Protein AF-A0A358U1Z2-F1 (afdb_monomer)

Radius of gyration: 19.24 Å; Cα contacts (8 Å, |Δi|>4): 95; chains: 1; bounding box: 39×33×57 Å

Sequence (128 aa):
MSLDFGINNLLSGAMYDGTSFIHSGRQLLSLNRYFDKTISYYDSLSDAQQAAKGVKYPKQSKRVSVLYEKRRKQVHHFLHTMSRAVINTAIEHGVNTIVVGDLTGIREEKNFGVITNQTHIPLTFRGK

Nearest PDB structures (foldseek):
  9cez-assembly1_P  TM=4.748E-01  e=6.134E-02  Escherichia coli K-12
  9ceu-assembly1_P  TM=3.903E-01  e=5.376E-02  Escherichia coli K-12
  9cey-assembly1_P  TM=4.507E-01  e=1.111E-01  Escherichia coli K-12
  9cex-assembly1_P  TM=4.430E-01  e=1.650E-01  Escherichia coli K-12

Secondary structure (DSSP, 8-state):
-EEE--SSEEEEEE-TTS-EEEEETHHHHHHHHHHHHHHHHHHHHHHHHHHHTT-SSPPPPHHHHHHHHHHHHHHHHHHHHHHHHHHHHHHHTT----EEPP-TTTTTS----TTTTT----------

Structure (mmCIF, N/CA/C/O backbone):
data_AF-A0A358U1Z2-F1
#
_entry.id   AF-A0A358U1Z2-F1
#
loop_
_atom_site.group_PDB
_atom_site.id
_atom_site.type_symbol
_atom_site.label_atom_id
_atom_site.label_alt_id
_atom_site.label_comp_id
_atom_site.label_asym_id
_atom_site.label_entity_id
_atom_site.label_seq_id
_atom_site.pdbx_PDB_ins_code
_atom_site.Cartn_x
_atom_site.Cartn_y
_atom_site.Cartn_z
_atom_site.occupancy
_atom_site.B_iso_or_equiv
_atom_site.auth_seq_id
_atom_site.auth_comp_id
_atom_site.auth_asym_id
_atom_site.auth_atom_id
_atom_site.pdbx_PDB_model_num
ATOM 1 N N . MET A 1 1 ? -20.428 -1.977 17.393 1.00 82.19 1 MET A N 1
ATOM 2 C CA . MET A 1 1 ? -19.547 -1.134 16.552 1.00 82.19 1 MET A CA 1
ATOM 3 C C . MET A 1 1 ? -19.882 -1.391 15.096 1.00 82.19 1 MET A C 1
ATOM 5 O O . MET A 1 1 ? -19.994 -2.554 14.730 1.00 82.19 1 MET A O 1
ATOM 9 N N . SER A 1 2 ? -20.061 -0.346 14.292 1.00 78.75 2 SER A N 1
ATOM 10 C CA . SER A 1 2 ? -20.238 -0.444 12.839 1.00 78.75 2 SER A CA 1
ATOM 11 C C . SER A 1 2 ? -18.962 -0.008 12.131 1.00 78.75 2 SER A C 1
ATOM 13 O O . SER A 1 2 ? -18.404 1.028 12.485 1.00 78.75 2 SER A O 1
ATOM 15 N N . LEU A 1 3 ? -18.517 -0.779 11.145 1.00 79.31 3 LEU A N 1
ATOM 16 C CA . LEU A 1 3 ? -17.332 -0.519 10.336 1.00 79.31 3 LEU A CA 1
ATOM 17 C C . LEU A 1 3 ? -17.728 -0.332 8.873 1.00 79.31 3 LEU A C 1
ATOM 19 O O . LEU A 1 3 ? -18.402 -1.190 8.313 1.00 79.31 3 LEU A O 1
ATOM 23 N N . ASP A 1 4 ? -17.259 0.743 8.255 1.00 74.56 4 ASP A N 1
ATOM 24 C CA . ASP A 1 4 ? -17.415 1.034 6.833 1.00 74.56 4 ASP A CA 1
ATOM 25 C C . ASP A 1 4 ? -16.044 1.109 6.151 1.00 74.56 4 ASP A C 1
ATOM 27 O O . ASP A 1 4 ? -15.130 1.779 6.640 1.00 74.56 4 ASP A O 1
ATOM 31 N N . PHE A 1 5 ? -15.889 0.413 5.026 1.00 68.69 5 PHE A N 1
ATOM 32 C CA . PHE A 1 5 ? -14.638 0.340 4.273 1.00 68.69 5 PHE A CA 1
ATOM 33 C C . PHE A 1 5 ? -14.763 1.142 2.971 1.00 68.69 5 PHE A C 1
ATOM 35 O O . PHE A 1 5 ? -15.519 0.784 2.072 1.00 68.69 5 PHE A O 1
ATOM 42 N N . GLY A 1 6 ? -13.975 2.208 2.828 1.00 62.75 6 GLY A N 1
ATOM 43 C CA . GLY A 1 6 ? -13.965 3.081 1.651 1.00 62.75 6 GLY A CA 1
ATOM 44 C C . GLY A 1 6 ? -12.606 3.162 0.944 1.00 62.75 6 GLY A C 1
ATOM 45 O O . GLY A 1 6 ? -11.576 2.719 1.444 1.00 62.75 6 GLY A O 1
ATOM 46 N N . ILE A 1 7 ? -12.579 3.775 -0.247 1.00 56.81 7 ILE A N 1
ATOM 47 C CA . ILE A 1 7 ? -11.342 3.952 -1.044 1.00 56.81 7 ILE A CA 1
ATOM 48 C C . ILE A 1 7 ? -10.411 5.006 -0.412 1.00 56.81 7 ILE A C 1
ATOM 50 O O . ILE A 1 7 ? -9.197 4.816 -0.361 1.00 56.81 7 ILE A O 1
ATOM 54 N N . ASN A 1 8 ? -10.980 6.112 0.082 1.00 52.09 8 ASN A N 1
ATOM 55 C CA . ASN A 1 8 ? -10.228 7.208 0.713 1.00 52.09 8 ASN A CA 1
ATOM 56 C C . ASN A 1 8 ? -10.130 7.038 2.240 1.00 52.09 8 ASN A C 1
ATOM 58 O O . ASN A 1 8 ? -9.055 7.216 2.822 1.00 52.09 8 ASN A O 1
ATOM 62 N N . ASN A 1 9 ? -11.237 6.634 2.867 1.00 58.81 9 ASN A N 1
ATOM 63 C CA . ASN A 1 9 ? -11.306 6.249 4.273 1.00 58.81 9 ASN A CA 1
ATOM 64 C C . ASN A 1 9 ? -11.323 4.729 4.322 1.00 58.81 9 ASN A C 1
ATOM 66 O O . ASN A 1 9 ? -12.376 4.122 4.167 1.00 58.81 9 ASN A O 1
ATOM 70 N N . LEU A 1 10 ? -10.144 4.124 4.461 1.00 66.75 10 LEU A N 1
ATOM 71 C CA . LEU A 1 10 ? -10.000 2.672 4.406 1.00 66.75 10 LEU A CA 1
ATOM 72 C C . LEU A 1 10 ? -10.878 1.975 5.435 1.00 66.75 10 LEU A C 1
ATOM 74 O O . LEU A 1 10 ? -11.398 0.905 5.152 1.00 66.75 10 LEU A O 1
ATOM 78 N N . LEU A 1 11 ? -11.022 2.582 6.609 1.00 70.94 11 LEU A N 1
ATOM 79 C CA . LEU A 1 11 ? -11.927 2.104 7.629 1.00 70.94 11 LEU A CA 1
ATOM 80 C C . LEU A 1 11 ? -12.464 3.280 8.435 1.00 70.94 11 LEU A C 1
ATOM 82 O O . LEU A 1 11 ? -11.685 4.009 9.046 1.00 70.94 11 LEU A O 1
ATOM 86 N N . SER A 1 12 ? -13.779 3.431 8.457 1.00 75.81 12 SER A N 1
ATOM 87 C CA . SER A 1 12 ? -14.494 4.346 9.342 1.00 75.81 12 SER A CA 1
ATOM 88 C C . SER A 1 12 ? -15.309 3.510 10.319 1.00 75.81 12 SER A C 1
ATOM 90 O O . SER A 1 12 ? -16.090 2.663 9.900 1.00 75.81 12 SER A O 1
ATOM 92 N N . GLY A 1 13 ? -15.106 3.708 11.614 1.00 77.50 13 GLY A N 1
ATOM 93 C CA . GLY A 1 13 ? -15.824 3.005 12.664 1.00 77.50 13 GLY A CA 1
ATOM 94 C C . GLY A 1 13 ? -16.662 3.960 13.496 1.00 77.50 13 GLY A C 1
ATOM 95 O O . GLY A 1 13 ? -16.198 5.048 13.832 1.00 77.50 13 GLY A O 1
ATOM 96 N N . ALA A 1 14 ? -17.873 3.544 13.850 1.00 77.31 14 ALA A N 1
ATOM 97 C CA . ALA A 1 14 ? -18.711 4.227 14.828 1.00 77.31 14 ALA A CA 1
ATOM 98 C C . ALA A 1 14 ? -19.155 3.249 15.923 1.00 77.31 14 ALA A C 1
ATOM 100 O O . ALA A 1 14 ? -19.441 2.069 15.675 1.00 77.31 14 ALA A O 1
ATOM 101 N N . MET A 1 15 ? -19.175 3.737 17.155 1.00 79.81 15 MET A N 1
ATOM 102 C CA . MET A 1 15 ? -19.524 2.981 18.349 1.00 79.81 15 MET A CA 1
ATOM 103 C C . MET A 1 15 ? -20.825 3.489 18.976 1.00 79.81 15 MET A C 1
ATOM 105 O O . MET A 1 15 ? -21.301 4.581 18.673 1.00 79.81 15 MET A O 1
ATOM 109 N N . TYR A 1 16 ? -21.423 2.657 19.832 1.00 74.25 16 TYR A N 1
ATOM 110 C CA . TYR A 1 16 ? -22.705 2.952 20.483 1.00 74.25 16 TYR A CA 1
ATOM 111 C C . TYR A 1 16 ? -22.588 4.043 21.561 1.00 74.25 16 TYR A C 1
ATOM 113 O O . TYR A 1 16 ? -23.584 4.659 21.918 1.00 74.25 16 TYR A O 1
ATOM 121 N N . ASP A 1 17 ? -21.378 4.281 22.059 1.00 76.19 17 ASP A N 1
ATOM 122 C CA . ASP A 1 17 ? -21.034 5.303 23.051 1.00 76.19 17 ASP A CA 1
ATOM 123 C C . ASP A 1 17 ? -20.773 6.689 22.423 1.00 76.19 17 ASP A C 1
ATOM 125 O O . ASP A 1 17 ? -20.428 7.636 23.125 1.00 76.19 17 ASP A O 1
ATOM 129 N N . GLY A 1 18 ? -20.954 6.823 21.103 1.00 73.06 18 GLY A N 1
ATOM 130 C CA . GLY A 1 18 ? -20.713 8.059 20.358 1.00 73.06 18 GLY A CA 1
ATOM 131 C C . GLY A 1 18 ? -19.277 8.221 19.852 1.00 73.06 18 GLY A C 1
ATOM 132 O O . GLY A 1 18 ? -18.987 9.199 19.162 1.00 73.06 18 GLY A O 1
ATOM 133 N N . THR A 1 19 ? -18.381 7.270 20.130 1.00 79.12 19 THR A N 1
ATOM 134 C CA . THR A 1 19 ? -16.994 7.327 19.660 1.00 79.12 19 THR A CA 1
ATOM 135 C C . THR A 1 19 ? -16.912 6.944 18.183 1.00 79.12 19 THR A C 1
ATOM 137 O O . THR A 1 19 ? -17.448 5.920 17.751 1.00 79.12 19 THR A O 1
ATOM 140 N N . SER A 1 20 ? -16.213 7.751 17.385 1.00 79.19 20 SER A N 1
ATOM 141 C CA . SER A 1 20 ? -15.939 7.450 15.977 1.00 79.19 20 SER A CA 1
ATOM 142 C C . SER A 1 20 ? -14.446 7.492 15.696 1.00 79.19 20 SER A C 1
ATOM 144 O O . SER A 1 20 ? -13.746 8.365 16.208 1.00 79.19 20 SER A O 1
ATOM 146 N N . PHE A 1 21 ? -13.964 6.594 14.847 1.00 77.19 21 PHE A N 1
ATOM 147 C CA . PHE A 1 21 ? -12.570 6.563 14.427 1.00 77.19 21 PHE A CA 1
ATOM 148 C C . PHE A 1 21 ? -12.466 6.400 12.916 1.00 77.19 21 PHE A C 1
ATOM 150 O O . PHE A 1 21 ? -13.280 5.734 12.281 1.00 77.19 21 PHE A O 1
ATOM 157 N N . ILE A 1 22 ? -11.440 7.012 12.332 1.00 78.50 22 ILE A N 1
ATOM 158 C CA . ILE A 1 22 ? -11.144 6.895 10.906 1.00 78.50 22 ILE A CA 1
ATOM 159 C C . ILE A 1 22 ? -9.693 6.462 10.771 1.00 78.50 22 ILE A C 1
ATOM 161 O O . ILE A 1 22 ? -8.775 7.181 11.165 1.00 78.50 22 ILE A O 1
ATOM 165 N N . HIS A 1 23 ? -9.475 5.309 10.152 1.00 71.12 23 HIS A N 1
ATOM 166 C CA . HIS A 1 23 ? -8.157 4.922 9.691 1.00 71.12 23 HIS A CA 1
ATOM 167 C C . HIS A 1 23 ? -7.979 5.306 8.221 1.00 71.12 23 HIS A C 1
ATOM 169 O O . HIS A 1 23 ? -8.714 4.877 7.325 1.00 71.12 23 HIS A O 1
ATOM 175 N N . SER A 1 24 ? -6.960 6.124 7.964 1.00 73.44 24 SER A N 1
ATOM 176 C CA . SER A 1 24 ? -6.668 6.622 6.622 1.00 73.44 24 SER A CA 1
ATOM 177 C C . SER A 1 24 ? -6.165 5.516 5.688 1.00 73.44 24 SER A C 1
ATOM 179 O O . SER A 1 24 ? -5.208 4.808 5.998 1.00 73.44 24 SER A O 1
ATOM 181 N N . GLY A 1 25 ? -6.730 5.445 4.476 1.00 71.38 25 GLY A N 1
ATOM 182 C CA . GLY A 1 25 ? -6.237 4.580 3.396 1.00 71.38 25 GLY A CA 1
ATOM 183 C C . GLY A 1 25 ? -5.033 5.134 2.638 1.00 71.38 25 GLY A C 1
ATOM 184 O O . GLY A 1 25 ? -4.493 4.473 1.751 1.00 71.38 25 GLY A O 1
ATOM 185 N N . ARG A 1 26 ? -4.575 6.344 2.982 1.00 76.56 26 ARG A N 1
ATOM 186 C CA . ARG A 1 26 ? -3.535 7.065 2.236 1.00 76.56 26 ARG A CA 1
ATOM 187 C C . ARG A 1 26 ? -2.215 6.297 2.158 1.00 76.56 26 ARG A C 1
ATOM 189 O O . ARG A 1 26 ? -1.545 6.375 1.132 1.00 76.56 26 ARG A O 1
ATOM 196 N N . GLN A 1 27 ? -1.864 5.547 3.203 1.00 78.69 27 GLN A N 1
ATOM 197 C CA . GLN A 1 27 ? -0.661 4.706 3.212 1.00 78.69 27 GLN A CA 1
ATOM 198 C C . GLN A 1 27 ? -0.763 3.552 2.207 1.00 78.69 27 GLN A C 1
ATOM 200 O O . GLN A 1 27 ? 0.181 3.285 1.470 1.00 78.69 27 GLN A O 1
ATOM 205 N N . LEU A 1 28 ? -1.925 2.902 2.112 1.00 78.88 28 LEU A N 1
ATOM 206 C CA . LEU A 1 28 ? -2.155 1.848 1.127 1.00 78.88 28 LEU A CA 1
ATOM 207 C C . LEU A 1 28 ? -2.141 2.409 -0.302 1.00 78.88 28 LEU A C 1
ATOM 209 O O . LEU A 1 28 ? -1.568 1.798 -1.203 1.00 78.88 28 LEU A O 1
ATOM 213 N N . LEU A 1 29 ? -2.737 3.585 -0.517 1.00 78.06 29 LEU A N 1
ATOM 214 C CA . LEU A 1 29 ? -2.734 4.259 -1.818 1.00 78.06 29 LEU A CA 1
ATOM 215 C C . LEU A 1 29 ? -1.321 4.672 -2.251 1.00 78.06 29 LEU A C 1
ATOM 217 O O . LEU A 1 29 ? -0.941 4.446 -3.400 1.00 78.06 29 LEU A O 1
ATOM 221 N N . SER A 1 30 ? -0.522 5.248 -1.347 1.00 82.62 30 SER A N 1
ATOM 222 C CA . SER A 1 30 ? 0.858 5.639 -1.653 1.00 82.62 30 SER A CA 1
ATOM 223 C C . SER A 1 30 ? 1.735 4.426 -1.957 1.00 82.62 30 SER A C 1
ATOM 225 O O . SER A 1 30 ? 2.508 4.463 -2.917 1.00 82.62 30 SER A O 1
ATOM 227 N N . LEU A 1 31 ? 1.566 3.342 -1.196 1.00 84.31 31 LEU A N 1
ATOM 228 C CA . LEU A 1 31 ? 2.265 2.083 -1.405 1.00 84.31 31 LEU A CA 1
ATOM 229 C C . LEU A 1 31 ? 1.956 1.492 -2.779 1.00 84.31 31 LEU A C 1
ATOM 231 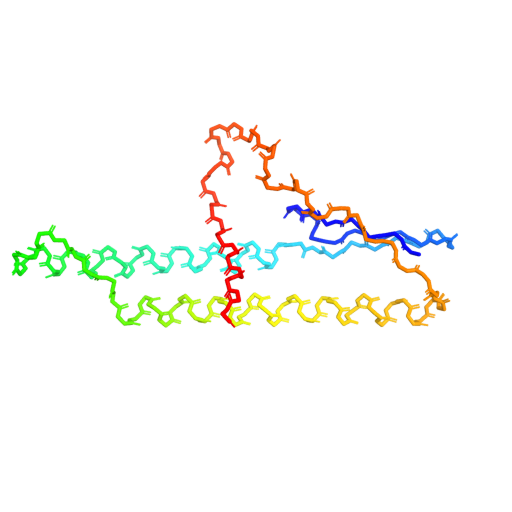O O . LEU A 1 31 ? 2.856 1.125 -3.532 1.00 84.31 31 LEU A O 1
ATOM 235 N N . ASN A 1 32 ? 0.674 1.432 -3.124 1.00 82.31 32 ASN A N 1
ATOM 236 C CA . ASN A 1 32 ? 0.251 0.931 -4.417 1.00 82.31 32 ASN A CA 1
ATOM 237 C C . ASN A 1 32 ? 0.808 1.774 -5.565 1.00 82.31 32 ASN A C 1
ATOM 239 O O . ASN A 1 32 ? 1.427 1.216 -6.464 1.00 82.31 32 ASN A O 1
ATOM 243 N N . ARG A 1 33 ? 0.710 3.106 -5.472 1.00 85.62 33 ARG A N 1
ATOM 244 C CA . ARG A 1 33 ? 1.278 4.021 -6.470 1.00 85.62 33 ARG A CA 1
ATOM 245 C C . ARG A 1 33 ? 2.784 3.820 -6.655 1.00 85.62 3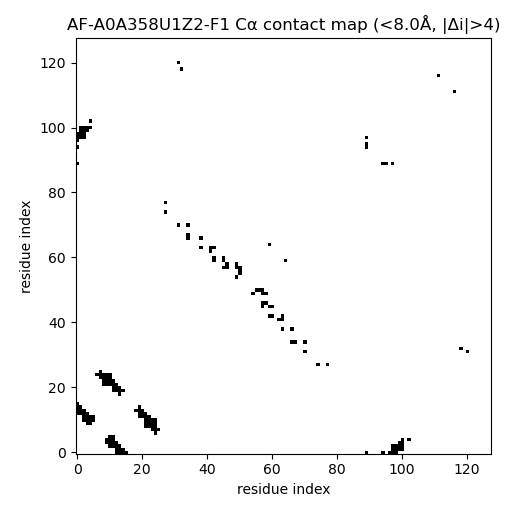3 ARG A C 1
ATOM 247 O O . ARG A 1 33 ? 3.280 3.887 -7.778 1.00 85.62 33 ARG A O 1
ATOM 254 N N . TYR A 1 34 ? 3.520 3.584 -5.567 1.00 90.50 34 TYR A N 1
ATOM 255 C CA . TYR A 1 34 ? 4.949 3.275 -5.628 1.00 90.50 34 TYR A CA 1
ATOM 256 C C . TYR A 1 34 ? 5.21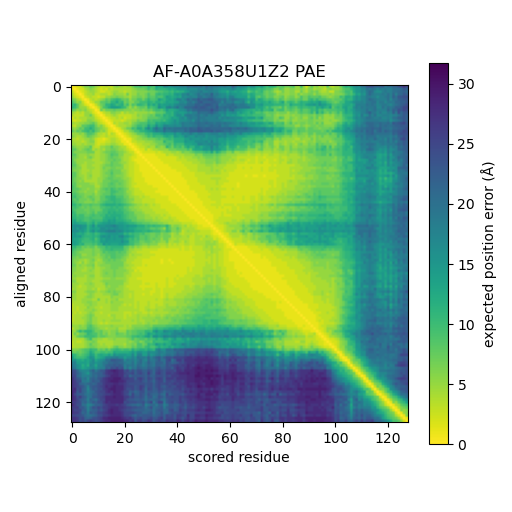8 1.991 -6.423 1.00 90.50 34 TYR A C 1
ATOM 258 O O . TYR A 1 34 ? 6.070 1.994 -7.316 1.00 90.50 34 TYR A O 1
ATOM 266 N N . PHE A 1 35 ? 4.488 0.910 -6.133 1.00 88.81 35 PHE A N 1
ATOM 267 C CA . PHE A 1 35 ? 4.655 -0.351 -6.854 1.00 88.81 35 PHE A CA 1
ATOM 268 C C . PHE A 1 35 ? 4.231 -0.241 -8.312 1.00 88.81 35 PHE A C 1
ATOM 270 O O . PHE A 1 35 ? 4.974 -0.718 -9.159 1.00 88.81 35 PHE A O 1
ATOM 277 N N . ASP A 1 36 ? 3.116 0.423 -8.614 1.00 87.25 36 ASP A N 1
ATOM 278 C CA . ASP A 1 36 ? 2.643 0.608 -9.988 1.00 87.25 36 ASP A CA 1
ATOM 279 C C . ASP A 1 36 ? 3.695 1.355 -10.823 1.00 87.25 36 ASP A C 1
ATOM 281 O O . ASP A 1 36 ? 4.101 0.882 -11.881 1.00 87.25 36 ASP A O 1
ATOM 285 N N . LYS A 1 37 ? 4.251 2.459 -10.299 1.00 90.94 37 LYS A N 1
ATOM 286 C CA . LYS A 1 37 ? 5.328 3.200 -10.979 1.00 90.94 37 LYS A CA 1
ATOM 287 C C . LYS A 1 37 ? 6.584 2.345 -11.178 1.00 90.94 37 LYS A C 1
ATOM 289 O O . LYS A 1 37 ? 7.216 2.395 -12.231 1.00 90.94 37 LYS A O 1
ATOM 294 N N . THR A 1 38 ? 6.962 1.582 -10.156 1.00 91.69 38 THR A N 1
ATOM 295 C CA . THR A 1 38 ? 8.192 0.778 -10.161 1.00 91.69 38 THR A CA 1
ATOM 296 C C . THR A 1 38 ? 8.080 -0.421 -11.104 1.00 91.69 38 THR A C 1
ATOM 298 O O . THR A 1 38 ? 9.027 -0.724 -11.825 1.00 91.69 38 THR A O 1
ATOM 301 N N . ILE A 1 39 ? 6.926 -1.088 -11.121 1.00 91.88 39 ILE A N 1
ATOM 302 C CA . ILE A 1 39 ? 6.625 -2.214 -12.008 1.00 91.88 39 ILE A CA 1
ATOM 303 C C . ILE A 1 39 ? 6.627 -1.742 -13.461 1.00 91.88 39 ILE A C 1
ATOM 305 O O . ILE A 1 39 ? 7.420 -2.264 -14.238 1.00 91.88 39 ILE A O 1
ATOM 309 N N . SER A 1 40 ? 5.881 -0.682 -13.797 1.00 90.56 40 SER A N 1
ATOM 310 C CA . SER A 1 40 ? 5.835 -0.136 -15.163 1.00 90.56 40 SER A CA 1
ATOM 311 C C . SER A 1 40 ? 7.214 0.269 -15.694 1.00 90.56 40 SER A C 1
ATOM 313 O O . SER A 1 40 ? 7.522 0.079 -16.872 1.00 90.56 40 SER A O 1
ATOM 315 N N . TYR A 1 41 ? 8.086 0.791 -14.827 1.00 93.44 41 TYR A N 1
ATOM 316 C CA . TYR A 1 41 ? 9.462 1.110 -15.202 1.00 93.44 41 TYR A CA 1
ATOM 317 C C . TYR A 1 41 ? 10.274 -0.145 -15.563 1.00 93.44 41 TYR A C 1
ATOM 319 O O . TYR A 1 41 ? 10.938 -0.177 -16.596 1.00 93.44 41 TYR A O 1
ATOM 327 N N . TYR A 1 42 ? 10.225 -1.196 -14.740 1.00 91.88 42 TYR A N 1
ATOM 328 C CA . TYR A 1 42 ? 10.993 -2.414 -15.016 1.00 91.88 42 TYR A CA 1
ATOM 329 C C . TYR A 1 42 ? 10.393 -3.275 -16.125 1.00 91.88 42 TYR A C 1
ATOM 331 O O . TYR A 1 42 ? 11.160 -3.921 -16.838 1.00 91.88 42 TYR A O 1
ATOM 339 N N . ASP A 1 43 ? 9.071 -3.271 -16.283 1.00 90.75 43 ASP A N 1
ATOM 340 C CA . ASP A 1 43 ? 8.398 -3.927 -17.401 1.00 90.75 43 ASP A CA 1
ATOM 341 C C . ASP A 1 43 ? 8.809 -3.276 -18.720 1.00 90.75 43 ASP A C 1
ATOM 343 O O . ASP A 1 43 ? 9.354 -3.962 -19.576 1.00 90.75 43 ASP A O 1
ATOM 347 N N . SER A 1 44 ? 8.713 -1.947 -18.847 1.00 91.06 44 SER A N 1
ATOM 348 C CA . SER A 1 44 ? 9.117 -1.262 -20.088 1.00 91.06 44 SER A CA 1
ATOM 349 C C . SER A 1 44 ? 10.589 -1.492 -20.456 1.00 91.06 44 SER A C 1
ATOM 351 O O . SER A 1 44 ? 10.907 -1.737 -21.620 1.00 91.06 44 SER A O 1
ATOM 353 N N . LEU A 1 45 ? 11.493 -1.491 -19.469 1.00 91.88 45 LEU A N 1
ATOM 354 C CA . LEU A 1 45 ? 12.907 -1.803 -19.689 1.00 91.88 45 LEU A CA 1
ATOM 355 C C . LEU A 1 45 ? 13.114 -3.257 -20.145 1.00 91.88 45 LEU A C 1
ATOM 357 O O . LEU A 1 45 ? 13.876 -3.514 -21.078 1.00 91.88 45 LEU A O 1
ATOM 361 N N . SER A 1 46 ? 12.454 -4.208 -19.480 1.00 90.81 46 SER A N 1
ATOM 362 C CA . SER A 1 46 ? 12.529 -5.634 -19.813 1.00 90.81 46 SER A CA 1
ATOM 363 C C . SER A 1 46 ? 11.950 -5.921 -21.198 1.00 90.81 46 SER A C 1
ATOM 365 O O . SER A 1 46 ? 12.490 -6.739 -21.946 1.00 90.81 46 SER A O 1
ATOM 367 N N . ASP A 1 47 ? 10.870 -5.237 -21.555 1.00 90.56 47 ASP A N 1
ATOM 368 C CA . ASP A 1 47 ? 10.176 -5.406 -22.823 1.00 90.56 47 ASP A CA 1
ATOM 369 C C . ASP A 1 47 ? 10.997 -4.844 -23.977 1.00 90.56 47 ASP A C 1
ATOM 371 O O . ASP A 1 47 ? 11.188 -5.534 -24.978 1.00 90.56 47 ASP A O 1
ATOM 375 N N . ALA A 1 48 ? 11.593 -3.660 -23.805 1.00 91.25 48 ALA A N 1
ATOM 376 C CA . ALA A 1 48 ? 12.506 -3.077 -24.784 1.00 91.25 48 ALA A CA 1
ATOM 377 C C . ALA A 1 48 ? 13.728 -3.977 -25.042 1.00 91.25 48 ALA A C 1
ATOM 379 O O . ALA A 1 48 ? 14.109 -4.205 -26.191 1.00 91.25 48 ALA A O 1
ATOM 380 N N . GLN A 1 49 ? 14.320 -4.549 -23.986 1.00 91.06 49 GLN A N 1
ATOM 381 C CA . GLN A 1 49 ? 15.451 -5.476 -24.112 1.00 91.06 49 GLN A CA 1
ATOM 382 C C . GLN A 1 49 ? 15.079 -6.779 -24.831 1.00 91.06 49 GLN A C 1
ATOM 384 O O . GLN A 1 49 ? 15.898 -7.332 -25.566 1.00 91.06 49 GLN A O 1
ATOM 389 N N . GLN A 1 50 ? 13.870 -7.295 -24.611 1.00 89.31 50 GLN A N 1
ATOM 390 C CA . GLN A 1 50 ? 13.376 -8.499 -25.281 1.00 89.31 50 GLN A CA 1
ATOM 391 C C . GLN A 1 50 ? 13.022 -8.224 -26.744 1.00 89.31 50 GLN A C 1
ATOM 393 O O . GLN A 1 50 ? 13.402 -9.004 -27.618 1.00 89.31 50 GLN A O 1
ATOM 398 N N . ALA A 1 51 ? 12.379 -7.092 -27.025 1.00 90.12 51 ALA A N 1
ATOM 399 C CA . ALA A 1 51 ? 12.064 -6.659 -28.380 1.00 90.12 51 ALA A CA 1
ATOM 400 C C . ALA A 1 51 ? 13.336 -6.466 -29.222 1.00 90.12 51 ALA A C 1
ATOM 402 O O . ALA A 1 51 ? 13.407 -6.966 -30.342 1.00 90.12 51 ALA A O 1
ATOM 403 N N . ALA A 1 52 ? 14.385 -5.852 -28.657 1.00 91.69 52 ALA A N 1
ATOM 404 C CA . ALA A 1 52 ? 15.687 -5.705 -29.318 1.00 91.69 52 ALA A CA 1
ATOM 405 C C . ALA A 1 52 ? 16.361 -7.052 -29.654 1.00 91.69 52 ALA A C 1
ATOM 407 O O . ALA A 1 52 ? 17.175 -7.128 -30.569 1.00 91.69 52 ALA A O 1
ATOM 408 N N . LYS A 1 53 ? 16.005 -8.128 -28.941 1.00 92.00 53 LYS A N 1
ATOM 409 C CA . LYS A 1 53 ? 16.454 -9.506 -29.209 1.00 92.00 53 LYS A CA 1
ATOM 410 C C . LYS A 1 53 ? 15.526 -10.272 -30.163 1.00 92.00 53 LYS A C 1
ATOM 412 O O . LYS A 1 53 ? 15.685 -11.479 -30.318 1.00 92.00 53 LYS A O 1
ATOM 417 N N . GLY A 1 54 ? 14.547 -9.603 -30.775 1.00 91.62 54 GLY A N 1
ATOM 418 C CA . GLY A 1 54 ? 13.600 -10.204 -31.717 1.00 91.62 54 GLY A CA 1
ATOM 419 C C . GLY A 1 54 ? 12.433 -10.953 -31.066 1.00 91.62 54 GLY A C 1
ATOM 420 O O . GLY A 1 54 ? 11.729 -11.704 -31.741 1.00 91.62 54 GLY A O 1
ATOM 421 N N . VAL A 1 55 ? 12.197 -10.782 -29.761 1.00 90.56 55 VAL A N 1
ATOM 422 C CA . VAL A 1 55 ? 11.067 -11.426 -29.076 1.00 90.56 55 VAL A CA 1
ATOM 423 C C . VAL A 1 55 ? 9.769 -10.689 -29.420 1.00 90.56 55 VAL A C 1
ATOM 425 O O . VAL A 1 55 ? 9.566 -9.552 -29.007 1.00 90.56 55 VAL A O 1
ATOM 428 N N . LYS A 1 56 ? 8.859 -11.364 -30.135 1.00 83.94 56 LYS A N 1
ATOM 429 C CA . LYS A 1 56 ? 7.550 -10.813 -30.545 1.00 83.94 56 LYS A CA 1
ATOM 430 C C . LYS A 1 56 ? 6.604 -10.524 -29.368 1.00 83.94 56 LYS A C 1
ATOM 432 O O . LYS A 1 56 ? 5.805 -9.599 -29.445 1.00 83.94 56 LYS A O 1
ATOM 437 N N . TYR A 1 57 ? 6.698 -11.312 -28.295 1.00 85.75 57 TYR A N 1
ATOM 438 C CA . TYR A 1 57 ? 5.883 -11.173 -27.084 1.00 85.75 57 TYR A CA 1
ATOM 439 C C . TYR A 1 57 ? 6.785 -11.213 -25.848 1.00 85.75 57 TYR A C 1
ATOM 441 O O . TYR A 1 57 ? 7.140 -12.308 -25.391 1.00 85.75 57 TYR A O 1
ATOM 449 N N . PRO A 1 58 ? 7.210 -10.043 -25.339 1.00 83.50 58 PRO A N 1
ATOM 450 C CA . PRO A 1 58 ? 8.013 -9.962 -24.133 1.00 83.50 58 PRO A CA 1
ATOM 451 C C . PRO A 1 58 ? 7.337 -10.662 -22.955 1.00 83.50 58 PRO A C 1
ATOM 453 O O . PRO A 1 58 ? 6.132 -10.548 -22.735 1.00 83.50 58 PRO A O 1
ATOM 456 N N . LYS A 1 59 ? 8.122 -11.434 -22.208 1.00 87.00 59 LYS A N 1
ATOM 457 C CA . LYS A 1 59 ? 7.671 -12.112 -20.996 1.00 87.00 59 LYS A CA 1
ATOM 458 C C . LYS A 1 59 ? 8.019 -11.274 -19.778 1.00 87.00 59 LYS A C 1
ATOM 460 O O . LYS A 1 59 ? 9.052 -10.605 -19.736 1.00 87.00 59 LYS A O 1
ATOM 465 N N . GLN A 1 60 ? 7.184 -11.396 -18.753 1.00 85.69 60 GLN A N 1
ATOM 466 C CA . GLN A 1 60 ? 7.422 -10.764 -17.466 1.00 85.69 60 GLN A CA 1
ATOM 467 C C . GLN A 1 60 ? 8.782 -11.185 -16.892 1.00 85.69 60 GLN A C 1
ATOM 469 O O . GLN A 1 60 ? 9.121 -12.372 -16.837 1.00 85.69 60 GLN A O 1
ATOM 474 N N . SER A 1 61 ? 9.561 -10.206 -16.431 1.00 89.19 61 SER A N 1
ATOM 475 C CA . SER A 1 61 ? 10.850 -10.481 -15.799 1.00 89.19 61 SER A CA 1
ATOM 476 C C . SER A 1 61 ? 10.678 -11.056 -14.389 1.00 89.19 61 SER A C 1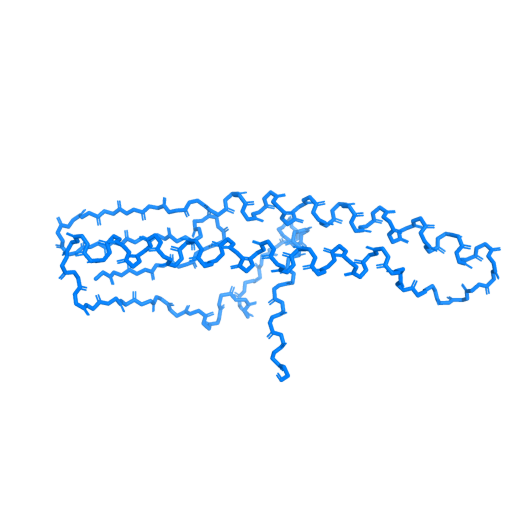
ATOM 478 O O . SER A 1 61 ? 9.778 -10.664 -13.644 1.00 89.19 61 SER A O 1
ATOM 480 N N . LYS A 1 62 ? 11.624 -11.903 -13.953 1.00 91.12 62 LYS A N 1
ATOM 481 C CA . LYS A 1 62 ? 11.691 -12.387 -12.556 1.00 91.12 62 LYS A CA 1
ATOM 482 C C . LYS A 1 62 ? 11.671 -11.234 -11.545 1.00 91.12 62 LYS A C 1
ATOM 484 O O . LYS A 1 62 ? 11.081 -11.352 -10.475 1.00 91.12 62 LYS A O 1
ATOM 489 N N . ARG A 1 63 ? 12.303 -10.105 -11.888 1.00 89.88 63 ARG A N 1
ATOM 490 C CA . ARG A 1 63 ? 12.348 -8.900 -11.048 1.00 89.88 63 ARG A CA 1
ATOM 491 C C . ARG A 1 63 ? 10.952 -8.332 -10.808 1.00 89.88 63 ARG A C 1
ATOM 493 O O . ARG A 1 63 ? 10.636 -7.967 -9.679 1.00 89.88 63 ARG A O 1
ATOM 500 N N . VAL A 1 64 ? 10.130 -8.276 -11.850 1.00 90.62 64 VAL A N 1
ATOM 501 C CA . VAL A 1 64 ? 8.761 -7.768 -11.759 1.00 90.62 64 VAL A CA 1
ATOM 502 C C . VAL A 1 64 ? 7.889 -8.734 -10.960 1.00 90.62 64 VAL A C 1
ATOM 504 O O . VAL A 1 64 ? 7.162 -8.295 -10.073 1.00 90.62 64 VAL A O 1
ATOM 507 N N . SER A 1 65 ? 8.031 -10.047 -11.162 1.00 90.38 65 SER A N 1
ATOM 508 C CA . SER A 1 65 ? 7.328 -11.046 -10.342 1.00 90.38 65 SER A CA 1
ATOM 509 C C . SER A 1 65 ? 7.641 -10.885 -8.844 1.00 90.38 65 SER A C 1
ATOM 511 O O . SER A 1 65 ? 6.729 -10.867 -8.019 1.00 90.38 65 SER A O 1
ATOM 513 N N . VAL A 1 66 ? 8.908 -10.646 -8.481 1.00 93.94 66 VAL A N 1
ATOM 514 C CA . VAL A 1 66 ? 9.306 -10.357 -7.089 1.00 93.94 66 VAL A CA 1
ATOM 515 C C . VAL A 1 66 ? 8.682 -9.056 -6.566 1.00 93.94 66 VAL A C 1
ATOM 517 O O . VAL A 1 66 ? 8.322 -8.979 -5.391 1.00 93.94 66 VAL A O 1
ATOM 520 N N . LEU A 1 67 ? 8.529 -8.023 -7.402 1.00 92.25 67 LEU A N 1
ATOM 521 C CA . LEU A 1 67 ? 7.843 -6.786 -7.005 1.00 92.25 67 LEU A CA 1
ATOM 522 C C . LEU A 1 67 ? 6.357 -7.026 -6.717 1.00 92.25 67 LEU A C 1
ATOM 524 O O . LEU A 1 67 ? 5.854 -6.514 -5.717 1.00 92.25 67 LEU A O 1
ATOM 528 N N . TYR A 1 68 ? 5.680 -7.849 -7.522 1.00 88.56 68 TYR A N 1
ATOM 529 C CA . TYR A 1 68 ? 4.301 -8.259 -7.249 1.00 88.56 68 TYR A CA 1
ATOM 530 C C . TYR A 1 68 ? 4.176 -9.036 -5.934 1.00 88.56 68 TYR A C 1
ATOM 532 O O . TYR A 1 68 ? 3.277 -8.758 -5.139 1.00 88.56 68 TYR A O 1
ATOM 540 N N . GLU A 1 69 ? 5.099 -9.956 -5.648 1.00 92.38 69 GLU A N 1
ATOM 541 C CA . GLU A 1 69 ? 5.116 -10.662 -4.362 1.00 92.38 69 GLU A CA 1
ATOM 542 C C . GLU A 1 69 ? 5.348 -9.716 -3.180 1.00 92.38 69 GLU A C 1
ATOM 544 O O . GLU A 1 69 ? 4.660 -9.814 -2.161 1.00 92.38 69 GLU A O 1
ATOM 549 N N . LYS A 1 70 ? 6.290 -8.772 -3.308 1.00 92.25 70 LYS A N 1
ATOM 550 C CA . LYS A 1 70 ? 6.550 -7.750 -2.283 1.00 92.25 70 LYS A CA 1
ATOM 551 C C . LYS A 1 70 ? 5.317 -6.889 -2.032 1.00 92.25 70 LYS A C 1
ATOM 553 O O . LYS A 1 70 ? 4.950 -6.701 -0.873 1.00 92.25 70 LYS A O 1
ATOM 558 N N . ARG A 1 71 ? 4.648 -6.432 -3.096 1.00 88.69 71 ARG A N 1
ATOM 559 C CA . ARG A 1 71 ? 3.380 -5.696 -3.002 1.00 88.69 71 ARG A CA 1
ATOM 560 C C . ARG A 1 71 ? 2.348 -6.504 -2.225 1.00 88.69 71 ARG A C 1
ATOM 562 O O . ARG A 1 71 ? 1.790 -5.998 -1.257 1.00 88.69 71 ARG A O 1
ATOM 569 N N . ARG A 1 72 ? 2.138 -7.773 -2.595 1.00 83.81 72 ARG A N 1
ATOM 570 C CA . ARG A 1 72 ? 1.164 -8.654 -1.932 1.00 83.81 72 ARG A CA 1
ATOM 571 C C . ARG A 1 72 ? 1.453 -8.796 -0.438 1.00 83.81 72 ARG A C 1
ATOM 573 O O . ARG A 1 72 ? 0.540 -8.645 0.368 1.00 83.81 72 ARG A O 1
ATOM 580 N N . LYS A 1 73 ? 2.715 -9.032 -0.067 1.00 88.19 73 LYS A N 1
ATOM 581 C CA . LYS A 1 73 ? 3.139 -9.164 1.337 1.00 88.19 73 LYS A CA 1
ATOM 582 C C . LYS A 1 73 ? 2.904 -7.882 2.133 1.00 88.19 73 LYS A C 1
ATOM 584 O O . LYS A 1 73 ? 2.394 -7.953 3.246 1.00 88.19 73 LYS A O 1
ATOM 589 N N . GLN A 1 74 ? 3.236 -6.721 1.571 1.00 86.62 74 GLN A N 1
ATOM 590 C CA . GLN A 1 74 ? 3.061 -5.448 2.272 1.00 86.62 74 GLN A CA 1
ATOM 591 C C . GLN A 1 74 ? 1.589 -5.069 2.433 1.00 86.62 74 GLN A C 1
ATOM 593 O O . GLN A 1 74 ? 1.197 -4.646 3.516 1.00 86.62 74 GLN A O 1
ATOM 598 N N . VAL A 1 75 ? 0.758 -5.283 1.407 1.00 81.56 75 VAL A N 1
ATOM 599 C CA . VAL A 1 75 ? -0.687 -5.061 1.545 1.00 81.56 75 VAL A CA 1
ATOM 600 C C . VAL A 1 75 ? -1.286 -6.009 2.582 1.00 81.56 75 VAL A C 1
ATOM 602 O O . VAL A 1 75 ? -2.057 -5.575 3.429 1.00 81.56 75 VAL A O 1
ATOM 605 N N . HIS A 1 76 ? -0.900 -7.284 2.561 1.00 82.12 76 HIS A N 1
ATOM 606 C CA . HIS A 1 76 ? -1.369 -8.262 3.540 1.00 82.12 76 HIS A CA 1
ATOM 607 C C . HIS A 1 76 ? -0.970 -7.887 4.973 1.00 82.12 76 HIS A C 1
ATOM 609 O O . HIS A 1 76 ? -1.800 -7.919 5.875 1.00 82.12 76 HIS A O 1
ATOM 615 N N . HIS A 1 77 ? 0.284 -7.476 5.178 1.00 86.69 77 HIS A N 1
ATOM 616 C CA . HIS A 1 77 ? 0.752 -7.001 6.477 1.00 86.69 77 HIS A CA 1
ATOM 617 C C . HIS A 1 77 ? -0.038 -5.777 6.950 1.00 86.69 77 HIS A C 1
ATOM 619 O O . HIS A 1 77 ? -0.481 -5.729 8.093 1.00 86.69 77 HIS A O 1
ATOM 625 N N . PHE A 1 78 ? -0.260 -4.815 6.058 1.00 81.12 78 PHE A N 1
ATOM 626 C CA . PHE A 1 78 ? -1.030 -3.621 6.365 1.00 81.12 78 PHE A CA 1
ATOM 627 C C . PHE A 1 78 ? -2.478 -3.955 6.762 1.00 81.12 78 PHE A C 1
ATOM 629 O O . PHE A 1 78 ? -2.948 -3.469 7.788 1.00 81.12 78 PHE A O 1
ATOM 636 N N . LEU A 1 79 ? -3.157 -4.837 6.019 1.00 78.75 79 LEU A N 1
ATOM 637 C CA . LEU A 1 79 ? -4.506 -5.299 6.366 1.00 78.75 79 LEU A CA 1
ATOM 638 C C . LEU A 1 79 ? -4.536 -6.001 7.729 1.00 78.75 79 LEU A C 1
ATOM 640 O O . LEU A 1 79 ? -5.410 -5.708 8.537 1.00 78.75 79 LEU A O 1
ATOM 644 N N . HIS A 1 80 ? -3.558 -6.856 8.030 1.00 83.81 80 HIS A N 1
A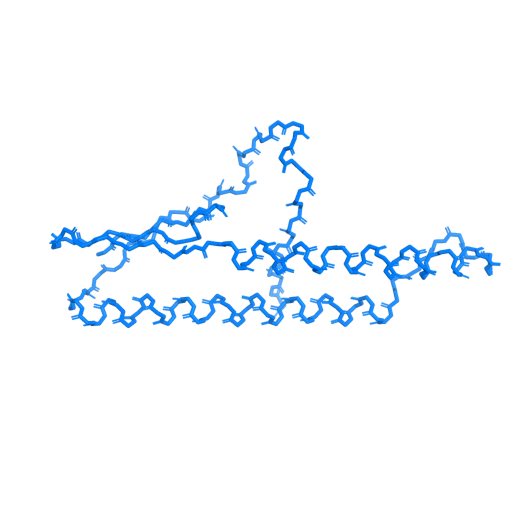TOM 645 C CA . HIS A 1 80 ? -3.475 -7.507 9.339 1.00 83.81 80 HIS A CA 1
ATOM 646 C C . HIS A 1 80 ? -3.268 -6.527 10.491 1.00 83.81 80 HIS A C 1
ATOM 648 O O . HIS A 1 80 ? -3.930 -6.648 11.522 1.00 83.81 80 HIS A O 1
ATOM 654 N N . THR A 1 81 ? -2.368 -5.558 10.329 1.00 84.44 81 THR A N 1
ATOM 655 C CA . THR A 1 81 ? -2.123 -4.529 11.346 1.00 84.44 81 THR A CA 1
ATOM 656 C C . THR A 1 81 ? -3.382 -3.700 11.591 1.00 84.44 81 THR A C 1
ATOM 658 O O . THR A 1 81 ? 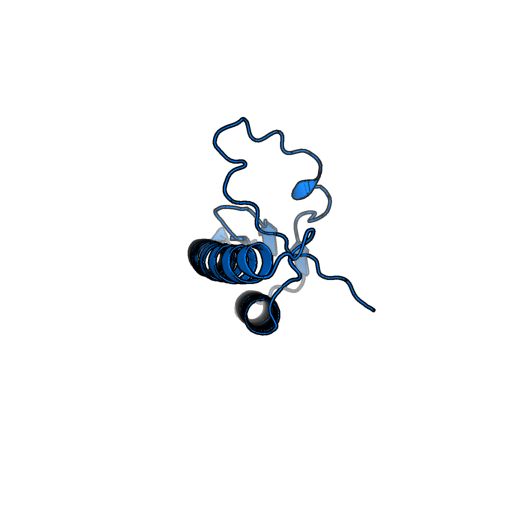-3.723 -3.428 12.740 1.00 84.44 81 THR A O 1
ATOM 661 N N . MET A 1 82 ? -4.114 -3.372 10.526 1.00 79.50 82 MET A N 1
ATOM 662 C CA . MET A 1 82 ? -5.391 -2.668 10.607 1.00 79.50 82 MET A CA 1
ATOM 663 C C . MET A 1 82 ? -6.457 -3.493 11.330 1.00 79.50 82 MET A C 1
ATOM 665 O O . MET A 1 82 ? -7.037 -3.012 12.297 1.00 79.50 82 MET A O 1
ATOM 669 N N . SER A 1 83 ? -6.682 -4.750 10.935 1.00 79.00 83 SER A N 1
ATOM 670 C CA . SER A 1 83 ? -7.638 -5.633 11.617 1.00 79.00 83 SER A CA 1
ATOM 671 C C . SER A 1 83 ? -7.309 -5.799 13.099 1.00 79.00 83 SER A C 1
ATOM 673 O O . SER A 1 83 ? -8.208 -5.789 13.934 1.00 79.00 83 SER A O 1
ATOM 675 N N . ARG A 1 84 ? -6.021 -5.902 13.448 1.00 86.06 84 ARG A N 1
ATOM 676 C CA . ARG A 1 84 ? -5.591 -5.975 14.847 1.00 86.06 84 ARG A CA 1
ATOM 677 C C . ARG A 1 84 ? -5.907 -4.693 15.613 1.00 86.06 84 ARG A C 1
ATOM 679 O O . ARG A 1 84 ? -6.383 -4.786 16.737 1.00 86.06 84 ARG A O 1
ATOM 686 N N . ALA A 1 85 ? -5.670 -3.523 15.018 1.00 83.56 85 ALA A N 1
ATOM 687 C CA . ALA A 1 85 ? -6.015 -2.246 15.640 1.00 83.56 85 ALA A CA 1
ATOM 688 C C . ALA A 1 85 ? -7.517 -2.174 15.953 1.00 83.56 85 ALA A C 1
ATOM 690 O O . ALA A 1 85 ? -7.886 -1.874 17.079 1.00 83.56 85 ALA A 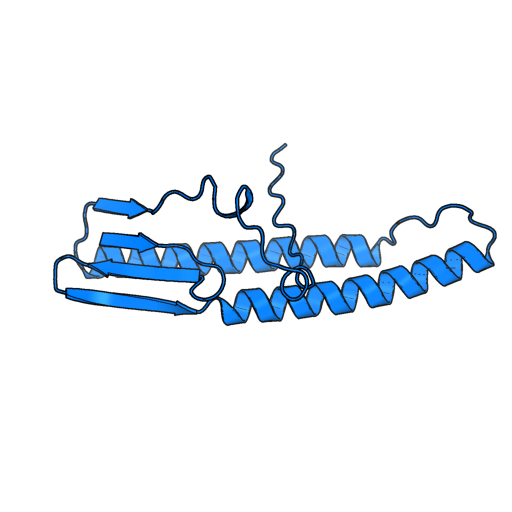O 1
ATOM 691 N N . VAL A 1 86 ? -8.363 -2.570 15.001 1.00 81.75 86 VAL A N 1
ATOM 692 C CA . VAL A 1 86 ? -9.826 -2.607 15.163 1.00 81.75 86 VAL A CA 1
ATOM 693 C C . VAL A 1 86 ? -10.266 -3.534 16.284 1.00 81.75 86 VAL A C 1
ATOM 695 O O . VAL A 1 86 ? -11.117 -3.166 17.089 1.00 81.75 86 VAL A O 1
ATOM 698 N N . ILE A 1 87 ? -9.703 -4.744 16.334 1.00 84.25 87 ILE A N 1
ATOM 699 C CA . ILE A 1 87 ? -10.014 -5.718 17.384 1.00 84.25 87 ILE A CA 1
ATOM 700 C C . ILE A 1 87 ? -9.592 -5.172 18.749 1.00 84.25 87 ILE A C 1
ATOM 702 O O . ILE A 1 87 ? -10.361 -5.273 19.699 1.00 84.25 87 ILE A O 1
ATOM 706 N N . ASN A 1 88 ? -8.413 -4.553 18.847 1.00 87.06 88 ASN A N 1
ATOM 707 C CA . ASN A 1 88 ? -7.965 -3.936 20.093 1.00 87.06 88 ASN A CA 1
ATOM 708 C C . ASN A 1 88 ? -8.934 -2.835 20.543 1.00 87.06 88 ASN A C 1
ATOM 710 O O . ASN A 1 88 ? -9.368 -2.853 21.690 1.00 87.06 88 ASN A O 1
ATOM 714 N N . THR A 1 89 ? -9.353 -1.949 19.633 1.00 82.31 89 THR A N 1
ATOM 715 C CA . THR A 1 89 ? -10.339 -0.905 19.946 1.00 82.31 89 THR A CA 1
ATOM 716 C C . THR A 1 89 ? -11.679 -1.512 20.379 1.00 82.31 89 THR A C 1
ATOM 718 O O . THR A 1 89 ? -12.298 -1.021 21.317 1.00 82.31 89 THR A O 1
ATOM 721 N N . ALA A 1 90 ? -12.119 -2.610 19.756 1.00 82.75 90 ALA A N 1
ATOM 722 C CA . ALA A 1 90 ? -13.334 -3.318 20.159 1.00 82.75 90 ALA A CA 1
ATOM 723 C C . ALA A 1 90 ? -13.236 -3.887 21.584 1.00 82.75 90 ALA A C 1
ATOM 725 O O . ALA A 1 90 ? -14.176 -3.740 22.362 1.00 82.75 90 ALA A O 1
ATOM 726 N N . ILE A 1 91 ? -12.101 -4.504 21.929 1.00 87.00 91 ILE A N 1
ATOM 727 C CA . ILE A 1 91 ? -11.847 -5.069 23.261 1.00 87.00 91 ILE A CA 1
ATOM 728 C C . ILE A 1 91 ? -11.806 -3.960 24.318 1.00 87.00 91 ILE A C 1
ATOM 730 O O . ILE A 1 91 ? -12.454 -4.092 25.353 1.00 87.00 91 ILE A O 1
ATOM 734 N N . GLU A 1 92 ? -11.099 -2.859 24.046 1.00 86.06 92 GLU A N 1
ATOM 735 C CA . GLU A 1 92 ? -10.996 -1.702 24.950 1.00 86.06 92 GLU A CA 1
ATOM 736 C C . GLU A 1 92 ? -12.366 -1.100 25.293 1.00 86.06 92 GLU A C 1
ATOM 738 O O . GLU A 1 92 ? -12.588 -0.691 26.429 1.00 86.06 92 GLU A O 1
ATOM 743 N N . HIS A 1 93 ? -13.301 -1.102 24.339 1.00 81.44 93 HIS A N 1
ATOM 744 C CA . HIS A 1 93 ? -14.644 -0.533 24.506 1.00 81.44 93 HIS A CA 1
ATOM 745 C C . HIS A 1 93 ? -15.712 -1.589 24.861 1.00 81.44 93 HIS A C 1
ATOM 747 O O . HIS A 1 93 ? -16.911 -1.303 24.823 1.00 81.44 93 HIS A O 1
ATOM 753 N N . GLY A 1 94 ? -15.307 -2.829 25.177 1.00 83.56 94 GLY A N 1
ATOM 754 C CA . GLY A 1 94 ? -16.226 -3.909 25.562 1.00 83.56 94 GLY A CA 1
ATOM 755 C C . GLY A 1 94 ? -17.240 -4.285 24.474 1.00 83.56 94 GLY A C 1
ATOM 756 O O . GLY A 1 94 ? -18.357 -4.714 24.765 1.00 83.56 94 GLY A O 1
ATOM 757 N N . VAL A 1 95 ? -16.888 -4.089 23.203 1.00 82.50 95 VAL A N 1
ATOM 758 C CA . VAL A 1 95 ? -17.781 -4.330 22.069 1.00 82.50 95 VAL A CA 1
ATOM 759 C C . VAL A 1 95 ? -17.919 -5.833 21.823 1.00 82.50 95 VAL A C 1
ATOM 761 O O . VAL A 1 95 ? -16.990 -6.480 21.352 1.00 82.50 95 VAL A O 1
ATOM 764 N N . ASN A 1 96 ? -19.118 -6.373 22.055 1.00 79.00 96 ASN A N 1
ATOM 765 C CA . ASN A 1 96 ? -19.418 -7.786 21.796 1.00 79.00 96 ASN A CA 1
ATOM 766 C C . ASN A 1 96 ? -19.749 -8.082 20.317 1.00 79.00 96 ASN A C 1
ATOM 768 O O . ASN A 1 96 ? -19.530 -9.190 19.835 1.00 79.00 96 ASN A O 1
ATOM 772 N N . THR A 1 97 ? -20.257 -7.084 19.580 1.00 78.69 97 THR A N 1
ATOM 773 C CA . THR A 1 97 ? -20.706 -7.244 18.186 1.00 78.69 97 THR A CA 1
ATOM 774 C C . THR A 1 97 ? -20.107 -6.173 17.278 1.00 78.69 97 THR A C 1
ATOM 776 O O . THR A 1 97 ? -20.303 -4.964 17.476 1.00 78.69 97 THR A O 1
ATOM 779 N N . ILE A 1 98 ? -19.404 -6.632 16.243 1.00 79.50 98 ILE A N 1
ATOM 780 C CA . ILE A 1 98 ? -18.861 -5.807 15.164 1.00 79.50 98 ILE A CA 1
ATOM 781 C C . ILE A 1 98 ? -19.686 -6.074 13.908 1.00 79.50 98 ILE A C 1
ATOM 783 O O . ILE A 1 98 ? -19.726 -7.198 13.418 1.00 79.50 98 ILE A O 1
ATOM 787 N N . VAL A 1 99 ? -20.333 -5.037 13.387 1.00 77.50 99 VAL A N 1
ATOM 788 C CA . VAL A 1 99 ? -21.038 -5.081 12.105 1.00 77.50 99 VAL A CA 1
ATOM 789 C C . VAL A 1 99 ? -20.111 -4.490 11.056 1.00 77.50 99 VAL A C 1
ATOM 791 O O . VAL A 1 99 ? -19.691 -3.341 11.176 1.00 77.50 99 VAL A O 1
ATOM 794 N N . VAL A 1 100 ? -19.767 -5.284 10.049 1.00 73.19 100 VAL A N 1
ATOM 795 C CA . VAL A 1 100 ? -18.951 -4.854 8.911 1.00 73.19 100 VAL A CA 1
ATOM 796 C C . VAL A 1 100 ? -19.886 -4.564 7.747 1.00 73.19 100 VAL A C 1
ATOM 798 O O . VAL A 1 100 ? -20.710 -5.410 7.407 1.00 73.19 100 VAL A O 1
ATOM 801 N N . GLY A 1 101 ? -19.773 -3.368 7.169 1.00 65.06 101 GLY A N 1
ATOM 802 C CA . GLY A 1 101 ? -20.476 -3.002 5.946 1.00 65.06 101 GLY A CA 1
ATOM 803 C C . GLY A 1 101 ? -20.167 -3.988 4.824 1.00 65.06 101 GLY A C 1
ATOM 804 O O . GLY A 1 101 ? -19.074 -4.557 4.767 1.00 65.06 101 GLY A O 1
ATOM 805 N N . ASP A 1 102 ? -21.149 -4.214 3.956 1.00 59.59 102 ASP A N 1
ATOM 806 C CA . ASP A 1 102 ? -21.028 -5.178 2.873 1.00 59.59 102 ASP A CA 1
ATOM 807 C C . ASP A 1 102 ? -19.839 -4.830 1.962 1.00 59.59 102 ASP A C 1
ATOM 809 O O . ASP A 1 102 ? -19.749 -3.744 1.387 1.00 59.59 102 ASP A O 1
ATOM 813 N N . LEU A 1 103 ? -18.887 -5.759 1.876 1.00 56.00 103 LEU A N 1
ATOM 814 C CA . LEU A 1 103 ? -17.719 -5.641 1.007 1.00 56.00 103 LEU A CA 1
ATOM 815 C C . LEU A 1 103 ? -18.022 -6.138 -0.414 1.00 56.00 103 LEU A C 1
ATOM 817 O O . LEU A 1 103 ? -17.234 -5.876 -1.330 1.00 56.00 103 LEU A O 1
ATOM 821 N N . THR A 1 104 ? -19.128 -6.865 -0.607 1.00 37.31 104 THR A N 1
ATOM 822 C CA . THR A 1 104 ? -19.605 -7.263 -1.931 1.00 37.31 104 THR A CA 1
ATOM 823 C C . THR A 1 104 ? -20.191 -6.033 -2.632 1.00 37.31 104 THR A C 1
ATOM 825 O O . THR A 1 104 ? -20.893 -5.228 -2.034 1.00 37.31 104 THR A O 1
ATOM 828 N N . GLY A 1 105 ? -19.783 -5.775 -3.877 1.00 40.66 105 GLY A N 1
ATOM 829 C CA . GLY A 1 105 ? -20.257 -4.611 -4.642 1.00 40.66 105 GLY A CA 1
ATOM 830 C C . GLY A 1 105 ? -19.424 -3.318 -4.566 1.00 40.66 105 GLY A C 1
ATOM 831 O O . GLY A 1 105 ? -19.578 -2.471 -5.443 1.00 40.66 105 GLY A O 1
ATOM 832 N N . ILE A 1 106 ? -18.441 -3.165 -3.658 1.00 43.53 106 ILE A N 1
ATOM 833 C CA . ILE A 1 106 ? -17.543 -1.973 -3.656 1.00 43.53 106 ILE A CA 1
ATOM 834 C C . ILE A 1 106 ? -16.820 -1.796 -5.011 1.00 43.53 106 ILE A C 1
ATOM 836 O O . ILE A 1 106 ? -16.450 -0.682 -5.394 1.00 43.53 106 ILE A O 1
ATOM 840 N N . ARG A 1 107 ? -16.610 -2.904 -5.734 1.00 42.03 107 ARG A N 1
ATOM 841 C CA . ARG A 1 107 ? -15.889 -2.965 -7.013 1.00 42.03 107 ARG A CA 1
ATOM 842 C C . ARG A 1 107 ? -16.762 -3.149 -8.254 1.00 42.03 107 ARG A C 1
ATOM 844 O O . ARG A 1 107 ? -16.262 -2.862 -9.335 1.00 42.03 107 ARG A O 1
ATOM 851 N N . GLU A 1 108 ? -17.993 -3.642 -8.128 1.00 38.56 108 GLU A N 1
ATOM 852 C CA . GLU A 1 108 ? -18.789 -4.070 -9.293 1.00 38.56 108 GLU A CA 1
ATOM 853 C C . GLU A 1 108 ? -19.605 -2.931 -9.920 1.00 38.56 108 GLU A C 1
ATOM 855 O O . GLU A 1 108 ? -19.834 -2.955 -11.124 1.00 38.56 108 GLU A O 1
ATOM 860 N N . GLU A 1 109 ? -19.940 -1.878 -9.165 1.00 34.28 109 GLU A N 1
ATOM 861 C CA . GLU A 1 109 ? -20.869 -0.839 -9.643 1.00 34.28 109 GLU A CA 1
ATOM 862 C C . GLU A 1 109 ? -20.377 0.604 -9.466 1.00 34.28 109 GLU A C 1
ATOM 864 O O . GLU A 1 109 ? -21.159 1.521 -9.218 1.00 34.28 109 GLU A O 1
ATOM 869 N N . LYS A 1 110 ? -19.074 0.868 -9.606 1.00 38.66 110 LYS A N 1
ATOM 870 C CA . LYS A 1 110 ? -18.605 2.261 -9.659 1.00 38.66 110 LYS A CA 1
ATOM 871 C C . LYS A 1 110 ? -18.051 2.620 -11.028 1.00 38.66 110 LYS A C 1
ATOM 873 O O . LYS A 1 110 ? -16.857 2.502 -11.293 1.00 38.66 110 LYS A O 1
ATOM 878 N N . ASN A 1 111 ? -18.952 3.141 -11.864 1.00 36.69 111 ASN A N 1
ATOM 879 C CA . ASN A 1 111 ? -18.646 4.010 -13.001 1.00 36.69 111 ASN A CA 1
ATOM 880 C C . ASN A 1 111 ? -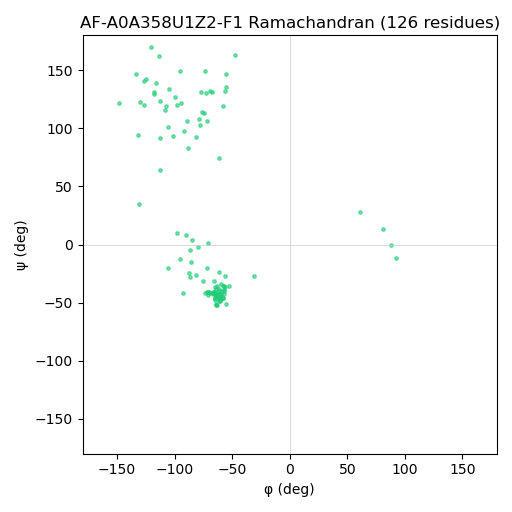17.969 5.293 -12.485 1.00 36.69 111 ASN A C 1
ATOM 882 O O . ASN A 1 111 ? -18.572 6.361 -12.395 1.00 36.69 111 ASN A O 1
ATOM 886 N N . PHE A 1 112 ? -16.703 5.192 -12.091 1.00 37.38 112 PHE A N 1
ATOM 887 C CA . PHE A 1 112 ? -15.886 6.369 -11.870 1.00 37.38 112 PHE A CA 1
ATOM 888 C C . PHE A 1 112 ? -15.431 6.862 -13.236 1.00 37.38 112 PHE A C 1
ATOM 890 O O . PHE A 1 112 ? -14.631 6.210 -13.906 1.00 37.38 112 PHE A O 1
ATOM 897 N N . GLY A 1 113 ? -15.996 7.988 -13.670 1.00 30.61 113 GLY A N 1
ATOM 898 C CA . GLY A 1 113 ? -15.663 8.615 -14.943 1.00 30.61 113 GLY A CA 1
ATOM 899 C C . GLY A 1 113 ? -14.152 8.742 -15.187 1.00 30.61 113 GLY A C 1
ATOM 900 O O . GLY A 1 113 ? -13.334 8.665 -14.270 1.00 30.61 113 GLY A O 1
ATOM 901 N N . VAL A 1 114 ? -13.823 8.973 -16.459 1.00 32.44 114 VAL A N 1
ATOM 902 C CA . VAL A 1 114 ? -12.516 8.961 -17.157 1.00 32.44 114 VAL A CA 1
ATOM 903 C C . VAL A 1 114 ? -11.266 9.366 -16.342 1.00 32.44 114 VAL A C 1
ATOM 905 O O . VAL A 1 114 ? -10.172 8.894 -16.634 1.00 32.44 114 VAL A O 1
ATOM 908 N N . ILE A 1 115 ? -11.397 10.191 -15.302 1.00 35.56 115 ILE A N 1
ATOM 909 C CA . ILE A 1 115 ? -10.294 10.751 -14.509 1.00 35.56 115 ILE A CA 1
ATOM 910 C C . ILE A 1 115 ? -9.855 9.831 -13.347 1.00 35.56 115 ILE A C 1
ATOM 912 O O . ILE A 1 115 ? -8.686 9.849 -12.968 1.00 35.56 115 ILE A O 1
ATOM 916 N N . THR A 1 116 ? -10.730 8.987 -12.781 1.00 32.56 116 THR A N 1
ATOM 917 C CA . THR A 1 116 ? -10.385 8.159 -11.596 1.00 32.56 116 THR A CA 1
ATOM 918 C C . THR A 1 116 ? -9.926 6.736 -11.941 1.00 32.56 116 THR A C 1
ATOM 920 O O . THR A 1 116 ? -9.326 6.062 -11.102 1.00 32.56 116 THR A O 1
ATOM 923 N N . ASN A 1 117 ? -10.117 6.293 -13.189 1.00 33.94 117 ASN A N 1
ATOM 924 C CA . ASN A 1 117 ? -9.669 4.979 -13.672 1.00 33.94 117 ASN A CA 1
ATOM 925 C C . ASN A 1 117 ? -8.140 4.850 -13.838 1.00 33.94 117 ASN A C 1
ATOM 927 O O . ASN A 1 117 ? -7.654 3.801 -14.228 1.00 33.94 117 ASN A O 1
ATOM 931 N N . GLN A 1 118 ? -7.328 5.866 -13.532 1.00 38.09 118 GLN A N 1
ATOM 932 C CA . GLN A 1 118 ? -5.869 5.767 -13.715 1.00 38.09 118 GLN A CA 1
ATOM 933 C C . GLN A 1 118 ? -5.101 5.153 -12.530 1.00 38.09 118 GLN A C 1
ATOM 935 O O . GLN A 1 118 ? -3.907 4.888 -12.651 1.00 38.09 118 GLN A O 1
ATOM 940 N N . THR A 1 119 ? -5.762 4.851 -11.408 1.00 38.50 119 THR A N 1
ATOM 941 C CA . THR A 1 11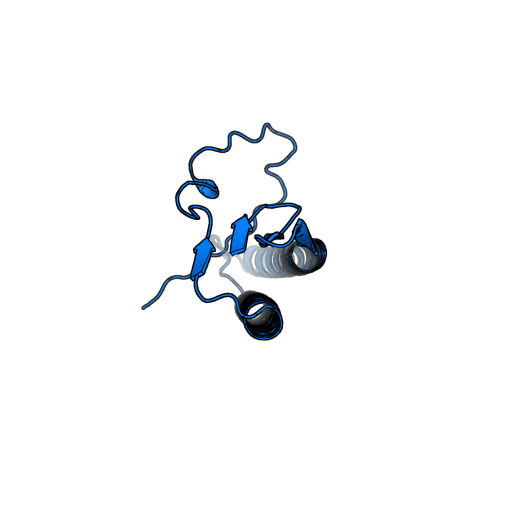9 ? -5.149 4.149 -10.258 1.00 38.50 119 THR A CA 1
ATOM 942 C C . THR A 1 119 ? -5.748 2.754 -10.084 1.00 38.50 119 THR A C 1
ATOM 944 O O . THR A 1 119 ? -6.404 2.442 -9.092 1.00 38.50 119 THR A O 1
ATOM 947 N N . HIS A 1 120 ? -5.541 1.894 -11.082 1.00 38.94 120 HIS A N 1
ATOM 948 C CA . HIS A 1 120 ? -5.931 0.489 -11.008 1.00 38.94 120 HIS A CA 1
ATOM 949 C C . HIS A 1 120 ? -5.012 -0.280 -10.048 1.00 38.94 120 HIS A C 1
ATOM 951 O O . HIS A 1 120 ? -3.873 -0.605 -10.368 1.00 38.94 120 HIS A O 1
ATOM 957 N N . ILE A 1 121 ? -5.537 -0.612 -8.868 1.00 44.09 121 ILE A N 1
ATOM 958 C CA . ILE A 1 121 ? -4.900 -1.492 -7.885 1.00 44.09 121 ILE A CA 1
ATOM 959 C C . ILE A 1 121 ? -5.624 -2.844 -7.917 1.00 44.09 121 ILE A C 1
ATOM 961 O O . ILE A 1 121 ? -6.702 -2.974 -7.322 1.00 44.09 121 ILE A O 1
ATOM 965 N N . PRO A 1 122 ? -5.072 -3.880 -8.573 1.00 38.66 122 PRO A N 1
ATOM 966 C CA . PRO A 1 122 ? -5.642 -5.212 -8.502 1.00 38.66 122 PRO A CA 1
ATOM 967 C C . PRO A 1 122 ? -5.254 -5.845 -7.161 1.00 38.66 122 PRO A C 1
ATOM 969 O O . PRO A 1 122 ? -4.134 -6.312 -6.964 1.00 38.66 122 PRO A O 1
ATOM 972 N N . LEU A 1 123 ? -6.200 -5.870 -6.219 1.00 38.25 123 LEU A N 1
ATOM 973 C CA . LEU A 1 123 ? -6.147 -6.807 -5.088 1.00 38.25 123 LEU A CA 1
ATOM 974 C C . LEU A 1 123 ? -6.847 -8.086 -5.519 1.00 38.25 123 LEU A C 1
ATOM 976 O O . LEU A 1 123 ? -8.039 -8.254 -5.275 1.00 38.25 123 LEU A O 1
ATOM 980 N N . THR A 1 124 ? -6.115 -8.949 -6.213 1.00 34.62 124 THR A N 1
ATOM 981 C CA . THR A 1 124 ? -6.511 -10.331 -6.478 1.00 34.62 124 THR A CA 1
ATOM 982 C C . THR A 1 124 ? -5.950 -11.217 -5.367 1.00 34.62 124 THR A C 1
ATOM 984 O O . THR A 1 124 ? -4.796 -11.643 -5.395 1.00 34.62 124 THR A O 1
ATOM 987 N N . PHE A 1 125 ? -6.778 -11.527 -4.366 1.00 38.56 125 PHE A N 1
ATOM 988 C CA . PHE A 1 125 ? -6.598 -12.741 -3.574 1.00 38.56 125 PHE A CA 1
ATOM 989 C C . PHE A 1 125 ? -7.203 -13.899 -4.368 1.00 38.56 125 PHE A C 1
ATOM 991 O O . PHE A 1 125 ? -8.395 -14.160 -4.296 1.00 38.56 125 PHE A O 1
ATOM 998 N N . ARG A 1 126 ? -6.375 -14.582 -5.165 1.00 28.81 126 ARG A N 1
ATOM 999 C CA . ARG A 1 126 ? -6.695 -15.932 -5.639 1.00 28.81 126 ARG A CA 1
ATOM 1000 C C . ARG A 1 126 ? -6.137 -16.904 -4.602 1.00 28.81 126 ARG A C 1
ATOM 1002 O O . ARG A 1 126 ? -4.915 -17.022 -4.473 1.00 28.81 126 ARG A O 1
ATOM 1009 N N . GLY A 1 127 ? -7.028 -17.501 -3.814 1.00 35.72 127 GLY A N 1
ATOM 1010 C CA . GLY A 1 127 ? -6.737 -18.734 -3.092 1.00 35.72 127 GLY A CA 1
ATOM 1011 C C . GLY A 1 127 ? -6.574 -19.857 -4.113 1.00 35.72 127 GLY A C 1
ATOM 1012 O O . GLY A 1 127 ? -7.367 -19.957 -5.051 1.00 35.72 127 GLY A O 1
ATOM 1013 N N . LYS A 1 128 ? -5.493 -20.616 -3.980 1.00 33.00 128 LYS A N 1
ATOM 1014 C CA . LYS A 1 128 ? -5.445 -22.006 -4.420 1.00 33.00 128 LYS A CA 1
ATOM 1015 C C . LYS A 1 128 ? -5.570 -22.853 -3.170 1.00 33.00 128 LYS A C 1
ATOM 1017 O O . LYS A 1 128 ? -5.009 -22.398 -2.146 1.00 33.00 128 LYS A O 1
#

Solvent-accessible surface area (backbone atoms only — not comparable to full-atom values): 7705 Å² total; per-residue (Å²): 62,43,37,40,75,43,86,68,44,38,35,38,36,42,39,90,87,71,52,68,48,74,45,72,20,60,64,60,53,52,50,49,52,50,49,54,56,52,42,55,53,53,49,54,53,51,35,52,57,30,42,77,71,69,39,92,72,59,71,86,48,73,70,49,56,51,50,53,53,51,50,52,53,52,53,50,50,51,52,52,55,50,54,50,52,53,52,50,54,30,60,76,67,70,52,89,56,79,47,70,54,78,73,76,59,77,80,77,73,67,90,58,59,92,81,64,67,80,73,80,75,88,85,76,85,77,84,127

Foldseek 3Di:
DEWEADPQQRIWDADPVGDIDTDGCVVVLVLLVVLVVVLVVVQVVQVVVCVVVVNPDGDRDPVSVVSVVVNLVVVVVVVVVVVVVVVVVCVVVVNPDYHYPDPPPSPPDDPPPPPPVPRDDDPDPDDD

pLDDT: mean 73.29, std 19.73, range [28.81, 93.94]

Mean predicted aligned error: 11.42 Å